Protein AF-A0A2U8I2S1-F1 (afdb_monomer)

Foldseek 3Di:
DPPPPPDPPDDPPPDDLVNVCVVVVHDSVVSVVCVVCCVPPVDPDPPDDDDDDPDDPVLVVVLVVVCVPDPDPDVVVSVVVSVVVVDPDD

Secondary structure (DSSP, 8-state):
---SS-STT-------HHHHHHHHTS-HHHHHHHHHHHHHH---S-S---PPPSS-HHHHHHHHHHHHH---S-HHHHHHHHHHHTS---

Structure (mmCIF, N/CA/C/O backbone):
data_AF-A0A2U8I2S1-F1
#
_entry.id   AF-A0A2U8I2S1-F1
#
loop_
_atom_site.group_PDB
_atom_site.id
_atom_site.type_symbol
_atom_site.label_atom_id
_atom_site.label_alt_id
_atom_site.label_comp_id
_atom_site.label_asym_id
_atom_site.label_entity_id
_atom_site.label_seq_id
_atom_site.pdbx_PDB_ins_code
_atom_site.Cartn_x
_atom_site.Cartn_y
_atom_site.Cartn_z
_atom_sit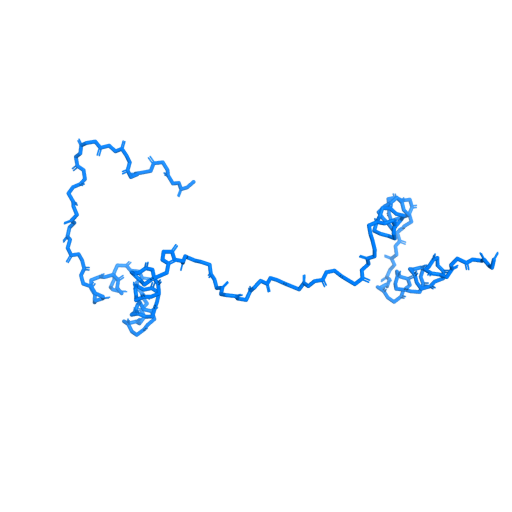e.occupancy
_atom_site.B_iso_or_equiv
_atom_site.auth_seq_id
_atom_site.auth_comp_id
_atom_site.auth_asym_id
_atom_site.auth_atom_id
_atom_site.pdbx_PDB_model_num
ATOM 1 N N . MET A 1 1 ? 20.711 -0.074 2.000 1.00 43.22 1 MET A N 1
ATOM 2 C CA . MET A 1 1 ? 20.978 -0.713 0.690 1.00 43.22 1 MET A CA 1
ATOM 3 C C . MET A 1 1 ? 21.236 0.328 -0.413 1.00 43.22 1 MET A C 1
ATOM 5 O O . MET A 1 1 ? 20.767 0.153 -1.521 1.00 43.22 1 MET A O 1
ATOM 9 N N . LEU A 1 2 ? 21.976 1.412 -0.125 1.00 41.41 2 LEU A N 1
ATOM 10 C CA . LEU A 1 2 ? 22.321 2.480 -1.090 1.00 41.41 2 LEU A CA 1
ATOM 11 C C . LEU A 1 2 ? 23.697 3.122 -0.781 1.00 41.41 2 LEU A C 1
ATOM 13 O O . LEU A 1 2 ? 23.996 4.217 -1.230 1.00 41.41 2 LEU A O 1
ATOM 17 N N . HIS A 1 3 ? 24.561 2.431 -0.028 1.00 38.69 3 HIS A N 1
ATOM 18 C CA . HIS A 1 3 ? 25.921 2.902 0.293 1.00 38.69 3 HIS A CA 1
ATOM 19 C C . HIS A 1 3 ? 26.978 2.479 -0.748 1.00 38.69 3 HIS A C 1
ATOM 21 O O . HIS A 1 3 ? 28.166 2.649 -0.511 1.00 38.69 3 HIS A O 1
ATOM 27 N N . PHE A 1 4 ? 26.568 1.925 -1.894 1.00 44.53 4 PHE A N 1
ATOM 28 C CA . PHE A 1 4 ? 27.495 1.356 -2.881 1.00 44.53 4 PHE A CA 1
ATOM 29 C C . PHE A 1 4 ? 27.931 2.319 -3.996 1.00 44.53 4 PHE A C 1
ATOM 31 O O . PHE A 1 4 ? 28.862 1.993 -4.718 1.00 44.53 4 PHE A O 1
ATOM 38 N N . PHE A 1 5 ? 27.319 3.499 -4.137 1.00 43.81 5 PHE A N 1
ATOM 39 C CA . PHE A 1 5 ? 27.505 4.328 -5.340 1.00 43.81 5 PHE A CA 1
ATOM 40 C C . PHE A 1 5 ? 28.299 5.630 -5.160 1.00 43.81 5 PHE A C 1
ATOM 42 O O . PHE A 1 5 ? 28.393 6.402 -6.103 1.00 43.81 5 PHE A O 1
ATOM 49 N N . ASN A 1 6 ? 28.916 5.880 -4.001 1.00 42.69 6 ASN A N 1
ATOM 50 C CA . ASN A 1 6 ? 29.735 7.085 -3.789 1.00 42.69 6 ASN A CA 1
ATOM 51 C C . ASN A 1 6 ? 31.183 6.746 -3.398 1.00 42.69 6 ASN A C 1
ATOM 53 O O . ASN A 1 6 ? 31.685 7.179 -2.365 1.00 42.69 6 ASN A O 1
ATOM 57 N N . HIS A 1 7 ? 31.858 5.960 -4.241 1.00 45.72 7 HIS A N 1
ATOM 58 C CA . HIS A 1 7 ? 33.317 5.823 -4.223 1.00 45.72 7 HIS A CA 1
ATOM 59 C C . HIS A 1 7 ? 33.902 6.347 -5.546 1.00 45.72 7 HIS A C 1
ATOM 61 O O . HIS A 1 7 ? 33.370 6.011 -6.607 1.00 45.72 7 HIS A O 1
ATOM 67 N N . PRO A 1 8 ? 34.992 7.141 -5.511 1.00 45.59 8 PRO A N 1
ATOM 68 C CA . PRO A 1 8 ? 35.671 7.612 -6.713 1.00 45.59 8 PRO A CA 1
ATOM 69 C C . PRO A 1 8 ? 36.383 6.418 -7.359 1.00 45.59 8 PRO A C 1
ATOM 71 O O . PRO A 1 8 ? 37.461 6.017 -6.929 1.00 45.59 8 PRO A O 1
ATOM 74 N N . GLY A 1 9 ? 35.726 5.788 -8.329 1.00 51.44 9 GLY A N 1
ATOM 75 C CA . GLY A 1 9 ? 36.229 4.580 -8.989 1.00 51.44 9 GLY A CA 1
ATOM 76 C C . GLY A 1 9 ? 35.188 3.780 -9.772 1.00 51.44 9 GLY A C 1
ATOM 77 O O . GLY A 1 9 ? 35.572 2.886 -10.515 1.00 51.44 9 GLY A O 1
ATOM 78 N N . TYR A 1 10 ? 33.893 4.088 -9.646 1.00 47.09 10 TYR A N 1
ATOM 79 C CA . TYR A 1 10 ? 32.860 3.447 -10.463 1.00 47.09 10 TYR A CA 1
ATOM 80 C C . TYR A 1 10 ? 32.550 4.298 -11.693 1.00 47.09 10 TYR A C 1
ATOM 82 O O . TYR A 1 10 ? 31.819 5.287 -11.624 1.00 47.09 10 TYR A O 1
ATOM 90 N N . GLU A 1 11 ? 33.148 3.912 -12.817 1.00 54.16 11 GLU A N 1
ATOM 91 C CA . GLU A 1 11 ? 32.784 4.412 -14.138 1.00 54.16 11 GLU A CA 1
ATOM 92 C C . GLU A 1 11 ? 31.393 3.891 -14.520 1.00 54.16 11 GLU A C 1
ATOM 94 O O . GLU A 1 11 ? 31.021 2.754 -14.232 1.00 54.16 11 GLU A O 1
ATOM 99 N N . TYR A 1 12 ? 30.598 4.736 -15.171 1.00 56.78 12 TYR A N 1
ATOM 100 C CA . TYR A 1 12 ? 29.314 4.332 -15.727 1.00 56.78 12 TYR A CA 1
ATOM 101 C C . TYR A 1 12 ? 29.553 3.323 -16.862 1.00 56.78 12 TYR A C 1
ATOM 103 O O . TYR A 1 12 ? 29.934 3.707 -17.963 1.00 56.78 12 TYR A O 1
ATOM 111 N N . GLU A 1 13 ? 29.320 2.031 -16.610 1.00 70.25 13 GLU A N 1
ATOM 112 C CA . GLU A 1 13 ? 29.645 0.936 -17.544 1.00 70.25 13 GLU A CA 1
ATOM 113 C C . GLU A 1 13 ? 28.806 0.922 -18.849 1.00 70.25 13 GLU A C 1
ATOM 115 O O . GLU A 1 13 ? 28.973 0.040 -19.689 1.00 70.25 13 GLU A O 1
ATOM 120 N N . GLY A 1 14 ? 27.882 1.871 -19.052 1.00 73.44 14 GLY A N 1
ATOM 121 C CA . GLY A 1 14 ? 27.140 2.016 -20.315 1.00 73.44 14 GLY A CA 1
ATOM 122 C C . GLY A 1 14 ? 26.174 0.867 -20.632 1.00 73.44 14 GLY A C 1
ATOM 123 O O . GLY A 1 14 ? 25.925 0.562 -21.801 1.00 73.44 14 GLY A O 1
ATOM 124 N N . TRP A 1 15 ? 25.637 0.194 -19.611 1.00 81.00 15 TRP A N 1
ATOM 125 C CA . TRP A 1 15 ? 24.799 -0.991 -19.798 1.00 81.00 15 TRP A CA 1
ATOM 126 C C . TRP A 1 15 ? 23.516 -0.680 -20.571 1.00 81.00 15 TRP A C 1
ATOM 128 O O . TRP A 1 15 ? 22.711 0.163 -20.181 1.00 81.00 15 TRP A O 1
ATOM 138 N N . ASN A 1 16 ? 23.285 -1.429 -21.650 1.00 82.94 16 ASN A N 1
ATOM 139 C CA . ASN A 1 16 ? 22.027 -1.382 -22.387 1.00 82.94 16 ASN A CA 1
ATOM 140 C C . ASN A 1 16 ? 20.951 -2.272 -21.728 1.00 82.94 16 ASN A C 1
ATOM 142 O O . ASN A 1 16 ? 21.247 -3.151 -20.916 1.00 82.94 16 ASN A O 1
ATOM 146 N N . ASN A 1 17 ? 19.687 -2.092 -22.128 1.00 83.12 17 ASN A N 1
ATOM 147 C CA . ASN A 1 17 ? 18.546 -2.831 -21.566 1.00 83.12 17 ASN A CA 1
ATOM 148 C C . ASN A 1 17 ? 18.714 -4.358 -21.614 1.00 83.12 17 ASN A C 1
ATOM 150 O O . ASN A 1 17 ? 18.232 -5.056 -20.724 1.00 83.12 17 ASN A O 1
ATOM 154 N N . LYS A 1 18 ? 19.412 -4.886 -22.628 1.00 84.38 18 LYS A N 1
ATOM 155 C CA . LYS A 1 18 ? 19.670 -6.322 -22.776 1.00 84.38 18 LYS A CA 1
ATOM 156 C C . LYS A 1 18 ? 20.682 -6.822 -21.743 1.00 84.38 18 LYS A C 1
ATOM 158 O O . LYS A 1 18 ? 20.444 -7.867 -21.148 1.00 84.38 18 LYS A O 1
ATOM 163 N N . ALA A 1 19 ? 21.753 -6.068 -21.490 1.00 86.44 19 ALA A N 1
ATOM 164 C CA . ALA A 1 19 ? 22.740 -6.385 -20.455 1.00 86.44 19 ALA A CA 1
ATOM 165 C C . ALA A 1 19 ? 22.103 -6.384 -19.055 1.00 86.44 19 ALA A C 1
ATOM 167 O O . ALA A 1 19 ? 22.272 -7.333 -18.290 1.00 86.44 19 ALA A O 1
ATOM 168 N N . ILE A 1 20 ? 21.271 -5.378 -18.766 1.00 83.56 20 ILE A N 1
ATOM 169 C CA . ILE A 1 20 ? 20.512 -5.289 -17.510 1.00 83.56 20 ILE A CA 1
ATOM 170 C C . ILE A 1 20 ? 19.547 -6.480 -17.372 1.00 83.56 20 ILE A C 1
ATOM 172 O O . ILE A 1 20 ?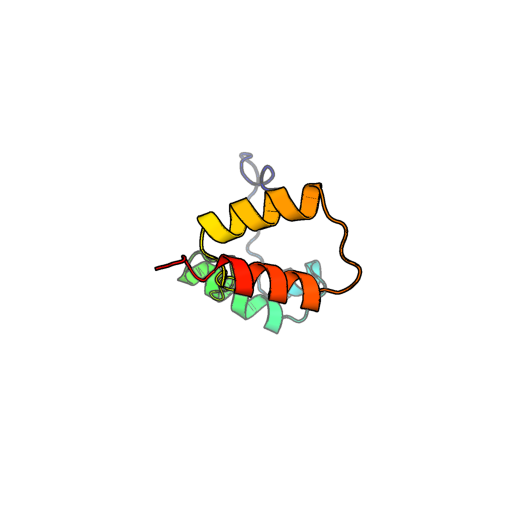 19.500 -7.128 -16.329 1.00 83.56 20 ILE A O 1
ATOM 176 N N . ALA A 1 21 ? 18.808 -6.817 -18.433 1.00 88.06 21 ALA A N 1
ATOM 177 C CA . ALA A 1 21 ? 17.871 -7.941 -18.436 1.00 88.06 21 ALA A CA 1
ATOM 178 C C . ALA A 1 21 ? 18.566 -9.285 -18.181 1.00 88.06 21 ALA A C 1
ATOM 180 O O . ALA A 1 21 ? 18.064 -10.114 -17.422 1.00 88.06 21 ALA A O 1
ATOM 181 N N . GLN A 1 22 ? 19.740 -9.482 -18.784 1.00 87.12 22 GLN A N 1
ATOM 182 C CA . GLN A 1 22 ? 20.561 -10.674 -18.596 1.00 87.12 22 GLN A CA 1
ATOM 183 C C . GLN A 1 22 ? 21.085 -10.787 -17.161 1.00 87.12 22 GLN A C 1
ATOM 185 O O . GLN A 1 22 ? 20.934 -11.846 -16.552 1.00 87.12 22 GLN A O 1
ATOM 190 N N . ALA A 1 23 ? 21.641 -9.707 -16.605 1.00 87.31 23 ALA A N 1
ATOM 191 C CA . ALA A 1 23 ? 22.161 -9.687 -15.238 1.00 87.31 23 ALA A CA 1
ATOM 192 C C . ALA A 1 23 ? 21.065 -9.964 -14.196 1.00 87.31 23 ALA A C 1
ATOM 194 O O . ALA A 1 23 ? 21.281 -10.710 -13.242 1.00 87.31 23 ALA A O 1
ATOM 195 N N . LEU A 1 24 ? 19.867 -9.414 -14.414 1.00 84.81 24 LEU A N 1
ATOM 196 C CA . LEU A 1 24 ? 18.722 -9.559 -13.515 1.00 84.81 24 LEU A CA 1
ATOM 197 C C . LEU A 1 24 ? 17.867 -10.809 -13.795 1.00 84.81 24 LEU A C 1
ATOM 199 O O . LEU A 1 24 ? 16.941 -11.086 -13.036 1.00 84.81 24 LEU A O 1
ATOM 203 N N . ARG A 1 25 ? 18.161 -11.569 -14.862 1.00 88.12 25 ARG A N 1
ATOM 204 C CA . ARG A 1 25 ? 17.379 -12.734 -15.332 1.00 88.12 25 ARG A CA 1
ATOM 205 C C . ARG A 1 25 ? 15.886 -12.436 -15.521 1.00 88.12 25 ARG A C 1
ATOM 207 O O . ARG A 1 25 ? 15.030 -13.265 -15.218 1.00 88.12 25 ARG A O 1
ATOM 214 N N . ILE A 1 26 ? 15.575 -11.261 -16.057 1.00 88.50 26 ILE A N 1
ATOM 215 C CA . ILE A 1 26 ? 14.210 -10.838 -16.393 1.00 88.50 26 ILE A CA 1
ATOM 216 C C . ILE A 1 26 ? 14.082 -10.582 -17.892 1.00 88.50 26 ILE A C 1
ATOM 218 O O . ILE A 1 26 ? 15.069 -10.462 -18.615 1.00 88.50 26 ILE A O 1
ATOM 222 N N . HIS A 1 27 ? 12.849 -10.502 -18.384 1.00 87.69 27 HIS A N 1
ATOM 223 C CA . HIS A 1 27 ? 12.611 -10.218 -19.792 1.00 87.69 27 HIS A CA 1
ATOM 224 C C . HIS A 1 27 ? 12.980 -8.761 -20.126 1.00 87.69 27 HIS A C 1
ATOM 226 O O . HIS A 1 27 ? 12.623 -7.843 -19.393 1.00 87.69 27 HIS A O 1
ATOM 232 N N . GLU A 1 28 ? 13.633 -8.519 -21.267 1.00 82.69 28 GLU A N 1
ATOM 233 C CA . GLU A 1 28 ? 14.138 -7.188 -21.658 1.00 82.69 28 GLU A CA 1
ATOM 234 C C . GLU A 1 28 ? 13.055 -6.098 -21.654 1.00 82.69 28 GLU A C 1
ATOM 236 O O . GLU A 1 28 ? 13.286 -4.970 -21.224 1.00 82.69 28 GLU A O 1
ATOM 241 N N . LYS A 1 29 ? 11.833 -6.438 -22.080 1.00 80.00 29 LYS A N 1
ATOM 242 C CA . LYS A 1 29 ? 10.690 -5.506 -22.049 1.00 80.00 29 LYS A CA 1
ATOM 243 C C . LYS A 1 29 ? 10.362 -5.002 -20.636 1.00 80.00 29 LYS A C 1
ATOM 245 O O . LYS A 1 29 ? 9.912 -3.871 -20.505 1.00 80.00 29 LYS A O 1
ATOM 250 N N . THR A 1 30 ? 10.628 -5.806 -19.608 1.00 81.06 30 THR A N 1
ATOM 251 C CA . THR A 1 30 ? 10.428 -5.451 -18.195 1.00 81.06 30 THR A CA 1
ATOM 252 C C . THR A 1 30 ? 11.482 -4.462 -17.697 1.00 81.06 30 THR A C 1
ATOM 254 O O . THR A 1 30 ? 11.249 -3.777 -16.711 1.00 81.06 30 THR A O 1
ATOM 257 N N . VAL A 1 31 ? 12.621 -4.346 -18.389 1.00 81.19 31 VAL A N 1
ATOM 258 C CA . VAL A 1 31 ? 13.676 -3.364 -18.091 1.00 81.19 31 VAL A CA 1
ATOM 259 C C . VAL A 1 31 ? 13.404 -2.021 -18.763 1.00 81.19 31 VAL A C 1
ATOM 261 O O . VAL A 1 31 ? 13.664 -0.976 -18.176 1.00 81.19 31 VAL A O 1
ATOM 264 N N . ARG A 1 32 ? 12.859 -2.037 -19.987 1.00 81.88 32 ARG A N 1
ATOM 265 C CA . ARG A 1 32 ? 12.676 -0.821 -20.797 1.00 81.88 32 ARG A CA 1
ATOM 266 C C . ARG A 1 32 ? 11.835 0.238 -20.088 1.00 81.88 32 ARG A C 1
ATOM 268 O O . ARG A 1 32 ? 12.270 1.378 -20.006 1.00 81.88 32 ARG A O 1
ATOM 275 N N . GLN A 1 33 ? 10.668 -0.144 -19.569 1.00 79.06 33 GLN A N 1
ATOM 276 C CA . GLN A 1 33 ? 9.743 0.814 -18.960 1.00 79.06 33 GLN A CA 1
ATOM 277 C C . GLN A 1 33 ? 10.338 1.479 -17.701 1.00 79.06 33 GLN A C 1
ATOM 279 O O . GLN A 1 33 ? 10.401 2.703 -17.686 1.00 79.06 33 GLN A O 1
ATOM 284 N N . PRO A 1 34 ? 10.894 0.741 -16.715 1.00 73.44 34 PRO A N 1
ATOM 285 C CA . PRO A 1 34 ? 11.550 1.360 -15.559 1.00 73.44 34 PRO A CA 1
ATOM 286 C C . PRO A 1 34 ? 12.745 2.257 -15.905 1.00 73.44 34 PRO A C 1
ATOM 288 O O . PRO A 1 34 ? 12.930 3.289 -15.268 1.00 73.44 34 PRO A O 1
ATOM 291 N N . VAL A 1 35 ? 13.559 1.887 -16.904 1.00 79.81 35 VAL A N 1
ATOM 292 C CA . VAL A 1 35 ? 14.705 2.708 -17.340 1.00 79.81 35 VAL A CA 1
ATOM 293 C C . VAL A 1 35 ? 14.227 4.009 -17.985 1.00 79.81 35 VAL A C 1
ATOM 295 O O . VAL A 1 35 ? 14.769 5.072 -17.694 1.00 79.81 35 VAL A O 1
ATOM 298 N N . THR A 1 36 ? 13.192 3.952 -18.827 1.00 79.94 36 THR A N 1
ATOM 299 C CA . THR A 1 36 ? 12.582 5.148 -19.424 1.00 79.94 36 THR A CA 1
ATOM 300 C C . THR A 1 36 ? 11.919 6.036 -18.370 1.00 79.94 36 THR A C 1
ATOM 302 O O . THR A 1 36 ? 12.128 7.247 -18.388 1.00 79.94 36 THR A O 1
ATOM 305 N N . ASP A 1 37 ? 11.183 5.448 -17.426 1.00 74.88 37 ASP A N 1
ATOM 306 C CA . ASP A 1 37 ? 10.525 6.180 -16.339 1.00 74.88 37 ASP A CA 1
ATOM 307 C C . ASP A 1 37 ? 11.551 6.868 -15.421 1.00 74.88 37 ASP A C 1
ATOM 309 O O . ASP A 1 37 ? 11.357 8.011 -15.010 1.00 74.88 37 ASP A O 1
ATOM 313 N N . TRP A 1 38 ? 12.683 6.213 -15.145 1.00 74.50 38 TRP A N 1
ATOM 314 C CA . TRP A 1 38 ? 13.787 6.800 -14.384 1.00 74.50 38 TRP A CA 1
ATOM 315 C C . TRP A 1 38 ? 14.460 7.964 -15.120 1.00 74.50 38 TRP A C 1
ATOM 317 O O . TRP A 1 38 ? 14.695 9.005 -14.518 1.00 74.50 38 TRP A O 1
ATOM 327 N N . LEU A 1 39 ? 14.742 7.815 -16.418 1.00 78.00 39 LEU A N 1
ATOM 328 C CA . LEU A 1 39 ? 15.358 8.880 -17.221 1.00 78.00 39 LEU A CA 1
ATOM 329 C C . LEU A 1 39 ? 14.444 10.101 -17.397 1.00 78.00 39 LEU A C 1
ATOM 331 O O . LEU A 1 39 ? 14.947 11.207 -17.572 1.00 78.00 39 LEU A O 1
ATOM 335 N N . SER A 1 40 ? 13.124 9.900 -17.383 1.00 74.81 40 SER A N 1
ATOM 336 C CA . SER A 1 40 ? 12.146 10.974 -17.582 1.00 74.81 40 SER A CA 1
ATOM 337 C C . SER A 1 40 ? 11.746 11.680 -16.285 1.00 74.81 40 SER A C 1
ATOM 339 O O . SER A 1 40 ? 11.630 12.900 -16.286 1.00 74.81 40 SER A O 1
ATOM 341 N N . ASP A 1 41 ? 11.501 10.930 -15.206 1.00 69.94 41 ASP A N 1
ATOM 342 C CA . ASP A 1 41 ? 10.864 11.437 -13.978 1.00 69.94 41 ASP A CA 1
ATOM 343 C C . ASP A 1 41 ? 11.723 11.213 -12.708 1.00 69.94 41 ASP A C 1
ATOM 345 O O . ASP A 1 41 ? 11.261 11.515 -11.607 1.00 69.94 41 ASP A O 1
ATOM 349 N N . GLU A 1 42 ? 12.931 10.634 -12.822 1.00 66.44 42 GLU A N 1
ATOM 350 C CA . GLU A 1 42 ? 13.788 10.204 -11.693 1.00 66.44 42 GLU A CA 1
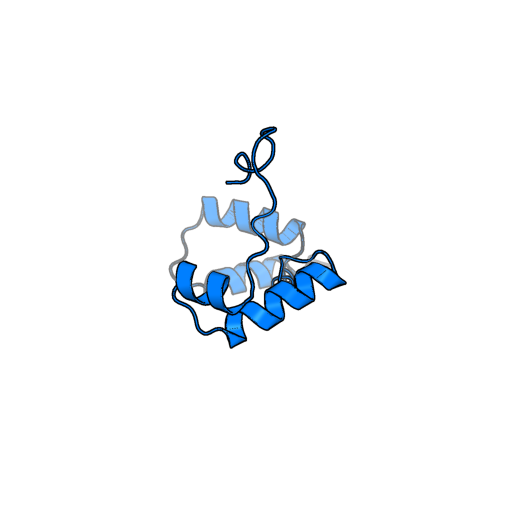ATOM 351 C C . GLU A 1 42 ? 13.020 9.343 -10.666 1.00 66.44 42 GLU A C 1
ATOM 353 O O . GLU A 1 42 ? 13.222 9.381 -9.448 1.00 66.44 42 GLU A O 1
ATOM 358 N N . LYS A 1 43 ? 12.056 8.558 -11.163 1.00 59.38 43 LYS A N 1
ATOM 359 C CA . LYS A 1 43 ? 11.036 7.925 -10.330 1.00 59.38 43 LYS A CA 1
ATOM 360 C C . LYS A 1 43 ? 11.204 6.410 -10.270 1.00 59.38 43 LYS A C 1
ATOM 362 O O . LYS A 1 43 ? 10.772 5.683 -11.152 1.00 59.38 43 LYS A O 1
ATOM 367 N N . LEU A 1 44 ? 11.757 5.919 -9.158 1.00 62.00 44 LEU A N 1
ATOM 368 C CA . LEU A 1 44 ? 11.835 4.476 -8.847 1.00 62.00 44 LEU A CA 1
ATOM 369 C C . LEU A 1 44 ? 10.551 3.902 -8.231 1.00 62.00 44 LEU A C 1
ATOM 371 O O . LEU A 1 44 ? 10.464 2.696 -8.006 1.00 62.00 44 LEU A O 1
ATOM 375 N N . LYS A 1 45 ? 9.564 4.744 -7.900 1.00 60.03 45 LYS A N 1
ATOM 376 C CA . LYS A 1 45 ? 8.333 4.308 -7.227 1.00 60.03 45 LYS A CA 1
ATOM 377 C C . LYS A 1 45 ? 7.152 4.315 -8.198 1.00 60.03 45 LYS A C 1
ATOM 379 O O . LYS A 1 45 ? 6.944 5.334 -8.861 1.00 60.03 45 LYS A O 1
ATOM 384 N N . PRO A 1 46 ? 6.330 3.250 -8.248 1.00 59.00 46 PRO A N 1
ATOM 385 C CA . PRO A 1 46 ? 5.099 3.278 -9.028 1.00 59.00 46 PRO A CA 1
ATOM 386 C C . PRO A 1 46 ? 4.263 4.505 -8.637 1.00 59.00 46 PRO A C 1
ATOM 388 O O . PRO A 1 46 ? 4.213 4.892 -7.469 1.00 59.00 46 PRO A O 1
ATOM 391 N N . LYS A 1 47 ? 3.611 5.145 -9.619 1.00 59.88 47 LYS A N 1
ATOM 392 C CA . LYS A 1 47 ? 2.715 6.300 -9.385 1.00 59.88 47 LYS A CA 1
ATOM 393 C C . LYS A 1 47 ? 1.566 5.964 -8.426 1.00 59.88 47 LYS A C 1
ATOM 395 O O . LYS A 1 47 ? 0.963 6.867 -7.855 1.00 59.88 47 LYS A O 1
ATOM 400 N N . ASN A 1 48 ? 1.294 4.678 -8.259 1.00 60.19 48 ASN A N 1
ATOM 401 C CA . ASN A 1 48 ? 0.268 4.120 -7.407 1.00 60.19 48 ASN A CA 1
ATOM 402 C C . ASN A 1 48 ? 0.759 4.228 -5.956 1.00 60.19 48 ASN A C 1
ATOM 404 O O . ASN A 1 48 ? 1.390 3.312 -5.429 1.00 60.19 48 ASN A O 1
ATOM 408 N N . GLY A 1 49 ? 0.509 5.377 -5.326 1.00 63.97 49 GLY A N 1
ATOM 409 C CA . GLY A 1 49 ? 0.525 5.462 -3.869 1.00 63.97 49 GLY A CA 1
ATOM 410 C C . GLY A 1 49 ? -0.400 4.387 -3.292 1.00 63.97 49 GLY A C 1
ATOM 411 O O . GLY A 1 49 ? -1.390 4.018 -3.926 1.00 63.97 49 GLY A O 1
ATOM 412 N N . GLY A 1 50 ? -0.043 3.837 -2.130 1.00 69.00 50 GLY A N 1
ATOM 413 C CA . GLY A 1 50 ? -0.869 2.840 -1.449 1.00 69.00 50 GLY A CA 1
ATOM 414 C C . GLY A 1 50 ? -2.274 3.361 -1.125 1.00 69.00 50 GLY A C 1
ATOM 415 O O . GLY A 1 50 ? -2.604 4.524 -1.353 1.00 69.00 50 GLY A O 1
ATOM 416 N N . SER A 1 51 ? -3.115 2.490 -0.576 1.00 76.88 51 SER A N 1
ATOM 417 C CA . SER A 1 51 ? -4.471 2.859 -0.168 1.00 76.88 51 SER A CA 1
ATOM 418 C C . SER A 1 51 ? -4.469 3.987 0.869 1.00 76.88 51 SER A C 1
ATOM 420 O O . SER A 1 51 ? -3.648 3.998 1.787 1.00 76.88 51 SER A O 1
ATOM 422 N N . TYR A 1 52 ? -5.431 4.902 0.754 1.00 77.56 52 TYR A N 1
ATOM 423 C CA . TYR A 1 52 ? -5.726 5.873 1.806 1.00 77.56 52 TYR A CA 1
ATOM 424 C C . TYR A 1 52 ? -6.421 5.178 2.983 1.00 77.56 52 TYR A C 1
ATOM 426 O O . TYR A 1 52 ? -7.268 4.303 2.776 1.00 77.56 52 TYR A O 1
ATOM 434 N N . SER A 1 53 ? -6.066 5.562 4.213 1.00 82.50 53 SER A N 1
ATOM 435 C CA . SER A 1 53 ? -6.759 5.072 5.408 1.00 82.50 53 SER A CA 1
ATOM 436 C C . SER A 1 53 ? -8.221 5.517 5.389 1.00 82.50 53 SER A C 1
ATOM 438 O O . SER A 1 53 ? -8.522 6.652 5.021 1.00 82.50 53 SER A O 1
ATOM 440 N N . LYS A 1 54 ? -9.124 4.622 5.798 1.00 85.94 54 LYS A N 1
ATOM 441 C CA . LYS A 1 54 ? -10.546 4.938 6.002 1.00 85.94 54 LYS A CA 1
ATOM 442 C C . LYS A 1 54 ? -10.843 5.453 7.415 1.00 85.94 54 L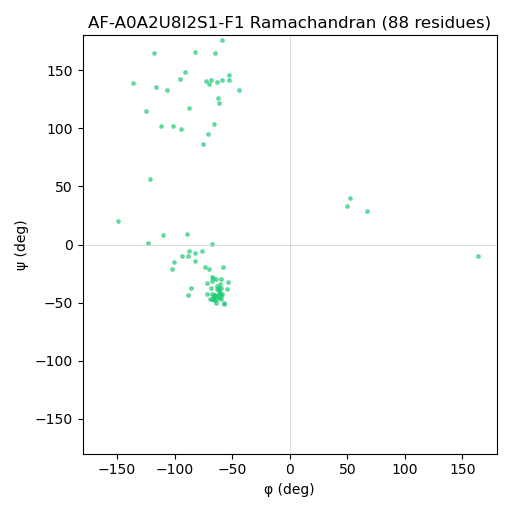YS A C 1
ATOM 444 O O . LYS A 1 54 ? -11.954 5.903 7.662 1.00 85.94 54 LYS A O 1
ATOM 449 N N . LEU A 1 55 ? -9.875 5.368 8.328 1.00 88.19 55 LEU A N 1
ATOM 450 C CA . LEU A 1 55 ? -10.011 5.828 9.707 1.00 88.19 55 LEU A CA 1
ATOM 451 C C . LEU A 1 55 ? -9.454 7.244 9.848 1.00 88.19 55 LEU A C 1
ATOM 453 O O . LEU A 1 55 ? -8.415 7.566 9.266 1.00 88.19 55 LEU A O 1
ATOM 457 N N . SER A 1 56 ? -10.119 8.065 10.662 1.00 88.38 56 SER A N 1
ATOM 458 C CA . SER A 1 56 ? -9.528 9.306 11.161 1.00 88.38 56 SER A CA 1
ATOM 459 C C . SER A 1 56 ? -8.331 8.996 12.072 1.00 88.38 56 SER A C 1
ATOM 461 O O . SER A 1 56 ? -8.138 7.859 12.522 1.00 88.38 56 SER A O 1
ATOM 463 N N . VAL A 1 57 ? -7.510 10.012 12.346 1.00 87.88 57 VAL A N 1
ATOM 464 C CA . VAL A 1 57 ? -6.371 9.888 13.272 1.00 87.88 57 VAL A CA 1
ATOM 465 C C . VAL A 1 57 ? -6.851 9.471 14.665 1.00 87.88 57 VAL A C 1
ATOM 467 O O . VAL A 1 57 ? -6.276 8.561 15.260 1.00 87.88 57 VAL A O 1
ATOM 470 N N . ASP A 1 58 ? -7.952 10.062 15.134 1.00 87.75 58 ASP A N 1
ATOM 471 C CA . ASP A 1 58 ? -8.525 9.771 16.450 1.00 87.75 58 ASP A CA 1
ATOM 472 C C . ASP A 1 58 ? -9.061 8.337 16.527 1.00 87.75 58 ASP A C 1
ATOM 474 O O . ASP A 1 58 ? -8.699 7.594 17.439 1.00 87.75 58 ASP A O 1
ATOM 478 N N . ASN A 1 59 ? -9.823 7.899 15.517 1.00 88.19 59 ASN A N 1
ATOM 479 C CA . ASN A 1 59 ? -10.343 6.530 15.457 1.00 88.19 59 ASN A CA 1
ATOM 480 C C . ASN A 1 59 ? -9.209 5.502 15.374 1.00 88.19 59 ASN A C 1
ATOM 482 O O . ASN A 1 59 ? -9.315 4.427 15.954 1.00 88.19 59 ASN A O 1
ATOM 486 N N . SER A 1 60 ? -8.114 5.828 14.680 1.00 90.94 60 SER A N 1
ATOM 487 C CA . SER A 1 60 ? -6.944 4.945 14.610 1.00 90.94 60 SER A CA 1
ATOM 488 C C . SER A 1 60 ? -6.271 4.800 15.977 1.00 90.94 60 SER A C 1
ATOM 490 O O . SER A 1 60 ? -5.950 3.684 16.372 1.00 90.94 60 SER A O 1
ATOM 492 N N . SER A 1 61 ? -6.106 5.899 16.724 1.00 91.75 61 SER A N 1
ATOM 493 C CA . SER A 1 61 ? -5.499 5.865 18.062 1.00 91.75 61 SER A CA 1
ATOM 494 C C . SER A 1 61 ? -6.385 5.159 19.094 1.00 91.75 61 SER A C 1
ATOM 496 O O . SER A 1 61 ? -5.878 4.436 19.953 1.00 91.75 61 SER A O 1
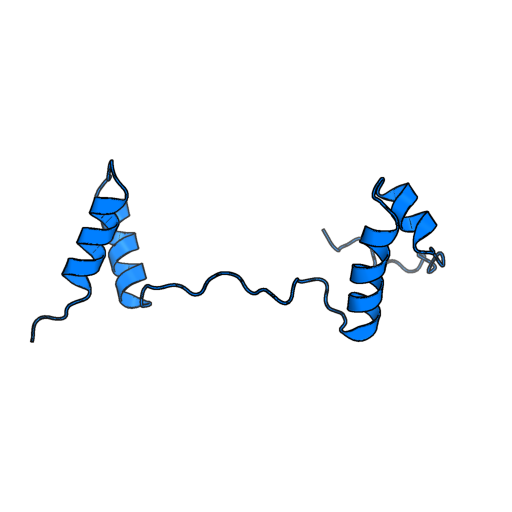ATOM 498 N N . LEU A 1 62 ? -7.707 5.342 19.014 1.00 91.94 62 LEU A N 1
ATOM 499 C CA . LEU A 1 62 ? -8.667 4.618 19.851 1.00 91.94 62 LEU A CA 1
ATOM 500 C C . LEU A 1 62 ? -8.631 3.121 19.555 1.00 91.94 62 LEU A C 1
ATOM 502 O O . LEU A 1 62 ? -8.504 2.315 20.478 1.00 91.94 62 LEU A O 1
ATOM 506 N N . LEU A 1 63 ? -8.667 2.759 18.270 1.00 92.50 63 LEU A N 1
ATOM 507 C CA . LEU A 1 63 ? -8.602 1.371 17.845 1.00 92.50 63 LEU A CA 1
ATOM 508 C C . LEU A 1 63 ? -7.313 0.692 18.315 1.00 92.50 63 LEU A C 1
ATOM 510 O O . LEU A 1 63 ? -7.385 -0.421 18.823 1.00 92.50 63 LEU A O 1
ATOM 514 N N . GLU A 1 64 ? -6.165 1.362 18.188 1.00 93.88 64 GLU A N 1
ATOM 515 C CA . GLU A 1 64 ? -4.861 0.861 18.641 1.00 93.88 64 GLU A CA 1
ATOM 516 C C . GLU A 1 64 ? -4.868 0.523 20.139 1.00 93.88 64 GLU A C 1
ATOM 518 O O . GLU A 1 64 ? -4.564 -0.606 20.518 1.00 93.88 64 GLU A O 1
ATOM 523 N N . LYS A 1 65 ? -5.324 1.448 20.992 1.00 93.56 65 LYS A N 1
ATOM 524 C CA . LYS A 1 65 ? -5.443 1.201 22.440 1.00 93.56 65 LYS A CA 1
ATOM 525 C C . LYS A 1 65 ? -6.415 0.068 22.764 1.00 93.56 65 LYS A C 1
ATOM 527 O O . LYS A 1 65 ? -6.196 -0.701 23.699 1.00 93.56 65 LYS A O 1
ATOM 532 N N . HIS A 1 66 ? -7.510 -0.033 22.014 1.00 92.62 66 HIS A N 1
ATOM 533 C CA . HIS A 1 66 ? -8.524 -1.053 22.256 1.00 92.62 66 HIS A CA 1
ATOM 534 C C . HIS A 1 66 ? -8.000 -2.460 21.952 1.00 92.62 66 HIS A C 1
ATOM 536 O O . HIS A 1 66 ? -8.133 -3.360 22.784 1.00 92.62 66 HIS A O 1
ATOM 542 N N . ILE A 1 67 ? -7.339 -2.650 20.806 1.00 94.25 67 ILE A N 1
ATOM 543 C CA . ILE A 1 67 ? -6.819 -3.965 20.394 1.00 94.25 67 ILE A CA 1
ATOM 544 C C . ILE A 1 67 ? -5.632 -4.445 21.242 1.00 94.25 67 ILE A C 1
ATOM 546 O O . ILE A 1 67 ? -5.401 -5.649 21.321 1.00 94.25 67 ILE A O 1
ATOM 550 N N . GLU A 1 68 ? -4.912 -3.546 21.923 1.00 95.00 68 GLU A N 1
ATOM 551 C CA . GLU A 1 68 ? -3.895 -3.923 22.920 1.00 95.00 68 GLU A CA 1
ATOM 552 C C . GLU A 1 68 ? -4.501 -4.649 24.132 1.00 95.00 68 GLU A C 1
ATOM 554 O O . GLU A 1 68 ? -3.850 -5.495 24.744 1.00 95.00 68 GLU A O 1
ATOM 559 N N . SER A 1 69 ? -5.753 -4.335 24.474 1.00 92.88 69 SER A N 1
ATOM 560 C CA . SER A 1 69 ? -6.460 -4.907 25.628 1.00 92.88 69 SER A CA 1
ATOM 561 C C . SER A 1 69 ? -7.474 -5.993 25.256 1.00 92.88 69 SER A C 1
ATOM 563 O O . SER A 1 69 ? -7.823 -6.826 26.094 1.00 92.88 69 SER A O 1
ATOM 565 N N . THR A 1 70 ? -7.931 -6.010 24.001 1.00 91.44 70 THR A N 1
ATOM 566 C CA . THR A 1 70 ? -9.004 -6.886 23.523 1.00 91.44 70 THR A CA 1
ATOM 567 C C . THR A 1 70 ? -8.539 -7.710 22.327 1.00 91.44 70 THR A C 1
ATOM 569 O O . THR A 1 70 ? -8.291 -7.186 21.243 1.00 91.44 70 THR A O 1
ATOM 572 N N . THR A 1 71 ? -8.468 -9.032 22.500 1.00 93.56 71 THR A N 1
ATOM 573 C CA . THR A 1 71 ? -8.169 -9.960 21.400 1.00 93.56 71 THR A CA 1
ATOM 574 C 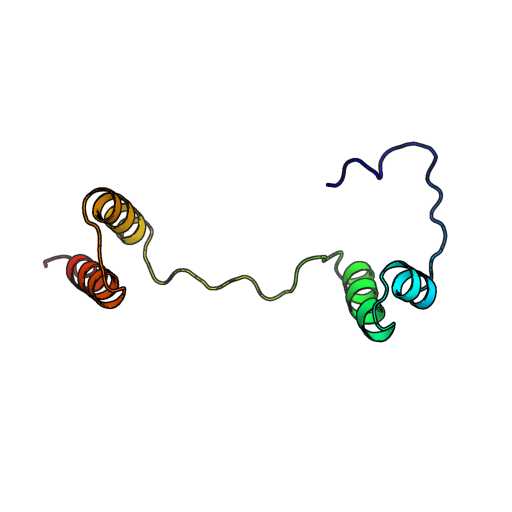C . THR A 1 71 ? -9.451 -10.354 20.676 1.00 93.56 71 THR A C 1
ATOM 576 O O . THR A 1 71 ? -10.325 -11.002 21.250 1.00 93.56 71 THR A O 1
ATOM 579 N N . TYR A 1 72 ? -9.542 -10.008 19.396 1.00 92.44 72 TYR A N 1
ATOM 580 C CA . TYR A 1 72 ? -10.641 -10.418 18.527 1.00 92.44 72 TYR A CA 1
ATOM 581 C C . TYR A 1 72 ? -10.331 -11.728 17.803 1.00 92.44 72 TYR A C 1
ATOM 583 O O . TYR A 1 72 ? -9.187 -12.005 17.447 1.00 92.44 72 TYR A O 1
ATOM 591 N N . THR A 1 73 ? -11.369 -12.522 17.538 1.00 93.56 73 THR A N 1
ATOM 592 C CA . THR A 1 73 ? -11.264 -13.746 16.719 1.00 93.56 73 THR A CA 1
ATOM 593 C C . THR A 1 73 ? -11.741 -13.533 15.281 1.00 93.56 73 THR A C 1
ATOM 595 O O . THR A 1 73 ? -11.436 -14.341 14.405 1.00 93.56 73 THR A O 1
ATOM 598 N N . CYS A 1 74 ? -12.448 -12.428 15.023 1.00 93.19 74 CYS A N 1
ATOM 599 C CA . CYS A 1 74 ? -13.002 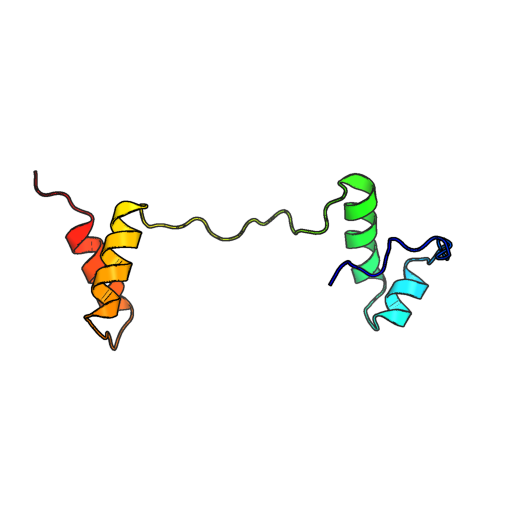-12.072 13.726 1.00 93.19 74 CYS A CA 1
ATOM 600 C C . CYS A 1 74 ? -12.767 -10.587 13.420 1.00 93.19 74 CYS A C 1
ATOM 602 O O . CYS A 1 74 ? -12.951 -9.722 14.272 1.00 93.19 74 CYS A O 1
ATOM 604 N N . VAL A 1 75 ? -12.405 -10.281 12.171 1.00 91.56 75 VAL A N 1
ATOM 605 C CA . VAL A 1 75 ? -12.193 -8.897 11.710 1.00 91.56 75 VAL A CA 1
ATOM 606 C C . VAL A 1 75 ? -13.501 -8.097 11.683 1.00 91.56 75 VAL A C 1
ATOM 608 O O . VAL A 1 75 ? -13.477 -6.887 11.883 1.00 91.56 75 VAL A O 1
ATOM 611 N N . MET A 1 76 ? -14.647 -8.759 11.491 1.00 93.38 76 MET A N 1
ATOM 612 C CA . MET A 1 76 ? -15.955 -8.091 11.479 1.00 93.38 76 MET A CA 1
ATOM 613 C C . MET A 1 76 ? -16.259 -7.392 12.807 1.00 93.38 76 MET A C 1
ATOM 615 O O . MET A 1 76 ? -16.846 -6.315 12.801 1.00 93.38 76 MET A O 1
ATOM 619 N N . ASP A 1 77 ? -15.801 -7.959 13.924 1.00 92.25 77 ASP A N 1
ATOM 620 C CA . ASP A 1 77 ? -16.015 -7.391 15.257 1.00 92.25 77 ASP A CA 1
ATOM 621 C C . ASP A 1 77 ? -15.164 -6.131 15.471 1.00 92.25 77 ASP A C 1
ATOM 623 O O . ASP A 1 77 ? -15.603 -5.174 16.105 1.00 92.25 77 ASP A O 1
ATOM 627 N N . ILE A 1 78 ? -13.973 -6.091 14.864 1.00 92.06 78 ILE A N 1
ATOM 628 C CA . ILE A 1 78 ? -13.112 -4.903 14.834 1.00 92.06 78 ILE A CA 1
ATOM 629 C C . ILE A 1 78 ? -13.794 -3.788 14.031 1.00 92.06 78 ILE A C 1
ATOM 631 O O . ILE A 1 78 ? -13.821 -2.641 14.471 1.00 92.06 78 ILE A O 1
ATOM 635 N N . CYS A 1 79 ? -14.375 -4.116 12.871 1.00 91.88 79 CYS A N 1
ATOM 636 C CA . CYS A 1 79 ? -15.131 -3.150 12.070 1.00 91.88 79 CYS A CA 1
ATOM 637 C C . CYS A 1 79 ? -16.357 -2.621 12.824 1.00 91.88 79 CYS A C 1
ATOM 639 O O . CYS A 1 79 ? -16.562 -1.413 12.856 1.00 91.88 79 CYS A O 1
ATOM 641 N N . ALA A 1 80 ? -17.116 -3.497 13.486 1.00 91.06 80 ALA A N 1
ATOM 642 C CA . ALA A 1 80 ? -18.269 -3.096 14.287 1.00 91.06 80 ALA A CA 1
ATOM 643 C C . ALA A 1 80 ? -17.876 -2.158 15.440 1.00 91.06 80 ALA A C 1
ATOM 645 O O . ALA A 1 80 ? -18.557 -1.166 15.674 1.00 91.06 80 ALA A O 1
ATOM 646 N N . TYR A 1 81 ? -16.764 -2.434 16.129 1.00 90.75 81 TYR A N 1
ATOM 647 C CA . TYR A 1 81 ? -16.241 -1.562 17.184 1.00 90.75 81 TYR A CA 1
ATOM 648 C C . TYR A 1 81 ? -15.915 -0.154 16.663 1.00 90.75 81 TYR A C 1
ATOM 650 O O . TYR A 1 81 ? -16.345 0.842 17.242 1.00 90.75 81 TYR A O 1
ATOM 658 N N . VAL A 1 82 ? -15.220 -0.073 15.525 1.00 89.94 82 VAL A N 1
ATOM 659 C CA . VAL A 1 82 ? -14.921 1.204 14.867 1.00 89.94 82 VAL A CA 1
ATOM 660 C C . VAL A 1 82 ? -16.196 1.950 14.475 1.00 89.94 82 VAL A C 1
ATOM 662 O O . VAL A 1 82 ? -16.260 3.159 14.665 1.00 89.94 82 VAL A O 1
ATOM 665 N N . ASP A 1 83 ? -17.198 1.259 13.930 1.00 86.00 83 ASP A N 1
ATOM 666 C CA . ASP A 1 83 ? -18.450 1.883 13.485 1.00 86.00 83 ASP A CA 1
ATOM 667 C C . ASP A 1 83 ? -19.284 2.424 14.660 1.00 86.00 83 ASP A C 1
ATOM 669 O O . ASP A 1 83 ? -19.968 3.437 14.510 1.00 86.00 83 ASP A O 1
ATOM 673 N N . ILE A 1 84 ? -19.210 1.778 15.831 1.00 78.50 84 ILE A N 1
ATOM 674 C CA . ILE A 1 84 ? -19.882 2.222 17.062 1.00 78.50 84 ILE A CA 1
ATOM 675 C C . ILE A 1 84 ? -19.241 3.510 17.600 1.00 78.50 84 ILE A C 1
ATOM 677 O O . ILE A 1 84 ? -19.959 4.464 17.894 1.00 78.50 84 ILE A O 1
ATOM 681 N N . ASP A 1 85 ? -17.909 3.564 17.683 1.00 66.69 85 ASP A N 1
ATOM 682 C CA . ASP A 1 85 ? -17.185 4.718 18.241 1.00 66.69 85 ASP A CA 1
ATOM 683 C C . ASP A 1 85 ? -16.989 5.867 17.224 1.00 66.69 85 ASP A C 1
ATOM 685 O O . ASP A 1 85 ? -16.673 6.994 17.606 1.00 66.69 85 ASP A O 1
ATOM 689 N N . ALA A 1 86 ? -17.210 5.626 15.924 1.00 58.31 86 ALA A N 1
ATOM 690 C CA . ALA A 1 86 ? -17.140 6.648 14.873 1.00 58.31 86 ALA A CA 1
ATOM 691 C C . ALA A 1 86 ? -18.357 7.595 14.829 1.00 58.31 86 ALA A C 1
ATOM 693 O O . ALA A 1 86 ? -18.346 8.562 14.060 1.00 58.31 86 ALA A O 1
ATOM 694 N N . VAL A 1 87 ? -19.394 7.351 15.636 1.00 53.50 87 VAL A N 1
ATOM 695 C CA . VAL A 1 87 ? -20.529 8.266 15.808 1.00 53.50 87 VAL A CA 1
ATOM 696 C C . VAL A 1 87 ? -20.341 9.027 17.121 1.00 53.50 87 VAL A C 1
ATOM 698 O O . VAL A 1 87 ? -20.627 8.473 18.183 1.00 53.50 87 VAL A O 1
ATOM 701 N N . PRO A 1 88 ? -19.895 10.298 17.102 1.00 51.78 88 PRO A N 1
ATOM 702 C CA . PRO A 1 88 ? -19.967 11.110 18.302 1.00 51.78 88 PRO A CA 1
ATOM 703 C C . PRO A 1 88 ? -21.442 11.244 18.692 1.00 51.78 88 PRO A C 1
ATOM 705 O O . PRO A 1 88 ? -22.275 11.707 17.910 1.00 51.78 88 PRO A O 1
ATOM 708 N N . SER A 1 89 ? -21.757 10.800 19.907 1.00 52.59 89 SER A N 1
ATOM 709 C CA . SER A 1 89 ? -22.962 11.197 20.627 1.00 52.59 89 SER A CA 1
ATOM 710 C C . SER A 1 89 ? -23.164 12.712 20.493 1.00 52.59 89 SER A C 1
ATOM 712 O O . SER A 1 89 ? -22.201 13.465 20.638 1.00 52.59 89 SER A O 1
ATOM 714 N N . SER A 1 90 ? -24.408 13.078 20.169 1.00 41.50 90 SER A N 1
ATOM 715 C CA . SER A 1 90 ? -24.942 14.401 19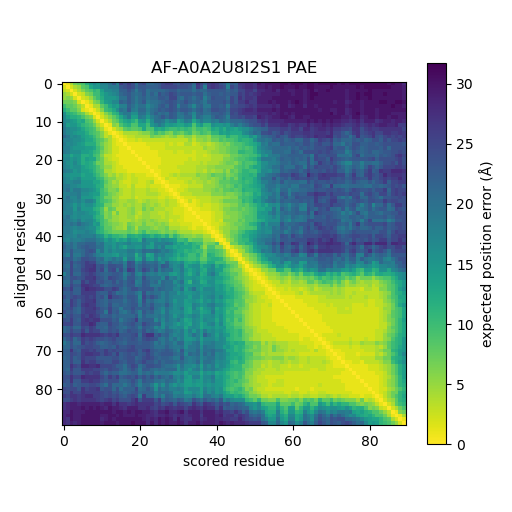.802 1.00 41.50 90 SER A CA 1
ATOM 716 C C . SER A 1 90 ? -24.390 15.619 20.536 1.00 41.50 90 SER A C 1
ATOM 718 O O . SER A 1 90 ? -24.126 15.519 21.753 1.00 41.50 90 SER A O 1
#

Organism: NCBI:txid1878942

pLDDT: mean 76.02, std 16.59, range [38.69, 95.0]

Sequence (90 aa):
MLHFFNHPGYEYEGWNNKAIAQALRIHEKTVRQPVTDWLSDEKLKPKNGGSYSKLSVDNSSLLEKHIESTTYTCVMDICAYVDIDAVPSS

Mean predicted aligned error: 15.29 Å

Solvent-accessible surface area (backbone atoms only — not comparable to full-atom values): 5993 Å² total; per-residue (Å²): 144,76,87,82,80,86,59,101,81,77,73,84,83,75,77,48,53,61,56,52,13,60,76,68,73,48,60,44,76,73,38,48,56,58,53,50,40,32,76,74,67,74,44,92,63,74,90,73,69,75,86,78,78,90,61,53,74,66,56,47,54,52,50,53,60,48,54,76,78,45,89,75,93,49,70,67,59,55,51,51,52,49,62,59,70,70,53,77,80,129

Radius of gyration: 23.85 Å; Cα contacts (8 Å, |Δi|>4): 30; chains: 1; bounding box: 61×28×48 Å

Nearest PDB structures (foldseek):
  4j2n-assembly1_B  TM=4.180E-01  e=4.430E+00  Pukovnikvirus pukovnik
  3wod-assembly1_F  TM=3.775E-01  e=7.080E+00  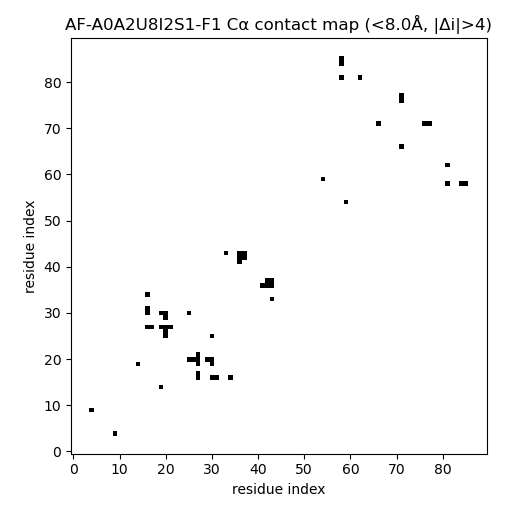Thermus thermophilus HB8
  5x3t-assembly1_C  TM=4.345E-01  e=9.895E+00  Mycobacterium tuberculosis H37Rv